Protein AF-A0A2T9Y8T9-F1 (afdb_monomer)

Organism: NCBI:txid133385

Foldseek 3Di:
DDDDDDDDDDDDDDPPPDPPPPPPPPPDDDDDDDDDDPPPDCPDPVVVVVVVVVVVCVVVVVVVVVVVVVVVVVVVVVVVVVVVVVVVVVVVVVVVVVVVVVVVVVVVVVVVVVVVVVVVVVVVVVVVVVVVVVVVVVVVVVVVVVVVVVVVVVVVVVD

Solvent-accessible surface area (backbone atoms only — not comparable to full-atom values): 9766 Å² total; per-residue (Å²): 138,85,89,83,86,81,79,89,81,92,84,84,82,79,82,73,84,76,80,76,77,76,80,73,77,83,82,82,79,83,90,77,94,76,80,89,71,82,78,78,72,83,89,45,64,71,63,50,48,53,55,49,47,54,52,49,51,48,54,50,46,54,52,48,53,60,61,45,53,71,55,50,59,59,52,54,52,51,55,55,51,52,49,58,54,48,50,53,52,49,53,50,53,50,54,51,50,57,51,48,56,53,49,53,55,48,51,55,54,50,51,56,51,52,58,47,55,56,49,52,53,52,51,54,49,52,55,49,54,50,51,54,49,54,52,47,55,53,53,49,53,51,52,52,50,54,52,49,53,53,54,50,54,57,53,63,74,75,108

Secondary structure (DSSP, 8-state):
------------------------------------------TTHHHHHHHHHHHHHHHHHHHHHHHHHHHHHHHHHHHHHHHHHHHHHHHHHHHHHHHHHHHHHHHHHHHHHHHHHHHHHHHHHHHHHHHHHHHHHHHHHHHHHHHHHHHHHHHHT--

pLDDT: mean 73.89, std 17.9, range [41.31, 97.56]

Radius of gyration: 57.77 Å; Cα contacts (8 Å, |Δi|>4): 0; chains: 1; bounding box: 120×43×157 Å

Mean predicted aligned error: 21.96 Å

Structure (mmCIF, N/CA/C/O backbone):
data_AF-A0A2T9Y8T9-F1
#
_entry.id   AF-A0A2T9Y8T9-F1
#
loop_
_atom_site.group_PDB
_atom_site.id
_atom_site.type_symbol
_atom_site.label_atom_id
_atom_site.label_alt_id
_atom_site.label_comp_id
_atom_site.label_asym_id
_atom_site.label_entity_id
_atom_site.label_seq_id
_atom_site.pdbx_PDB_ins_code
_atom_site.Cartn_x
_atom_site.Cartn_y
_atom_site.Cartn_z
_atom_site.occupancy
_atom_site.B_iso_or_equiv
_atom_site.auth_seq_id
_atom_site.auth_comp_id
_atom_site.auth_asym_id
_atom_site.auth_atom_id
_atom_site.pdbx_PDB_model_num
ATOM 1 N N . MET A 1 1 ? 60.335 35.408 -2.976 1.00 42.59 1 MET A N 1
ATOM 2 C CA . MET A 1 1 ? 59.770 34.054 -3.191 1.00 42.59 1 MET A CA 1
ATOM 3 C C . MET A 1 1 ? 58.552 34.254 -4.096 1.00 42.59 1 MET A C 1
ATOM 5 O O . MET A 1 1 ? 57.566 34.774 -3.614 1.00 42.59 1 MET A O 1
ATOM 9 N N . SER A 1 2 ? 58.615 34.256 -5.429 1.00 43.28 2 SER A N 1
ATOM 10 C CA . SER A 1 2 ? 59.141 33.296 -6.411 1.00 43.28 2 SER A CA 1
ATOM 11 C C . SER A 1 2 ? 58.316 31.999 -6.514 1.00 43.28 2 SER A C 1
ATOM 13 O O . SER A 1 2 ? 58.387 31.158 -5.629 1.00 43.28 2 SER A O 1
ATOM 15 N N . PHE A 1 3 ? 57.591 31.923 -7.642 1.00 46.38 3 PHE A N 1
ATOM 16 C CA . PHE A 1 3 ? 56.993 30.799 -8.382 1.00 46.38 3 PHE A CA 1
ATOM 17 C C . PHE A 1 3 ? 55.869 29.933 -7.790 1.00 46.38 3 PHE A C 1
ATOM 19 O O . PHE A 1 3 ? 55.946 29.389 -6.700 1.00 46.38 3 PHE A O 1
ATOM 26 N N . GLY A 1 4 ? 54.864 29.716 -8.645 1.00 41.31 4 GLY A N 1
ATOM 27 C CA . GLY A 1 4 ? 53.826 28.700 -8.507 1.00 41.31 4 GLY A CA 1
ATOM 28 C C . GLY A 1 4 ? 52.894 28.712 -9.719 1.00 41.31 4 GLY A C 1
ATOM 29 O O . GLY A 1 4 ? 51.729 29.067 -9.603 1.00 41.31 4 GLY A O 1
ATOM 30 N N . ALA A 1 5 ? 53.441 28.427 -10.903 1.00 53.28 5 ALA A N 1
ATOM 31 C CA . ALA A 1 5 ? 52.714 28.375 -12.167 1.00 53.28 5 ALA A CA 1
ATOM 32 C C . ALA A 1 5 ? 51.755 27.172 -12.203 1.00 53.28 5 ALA A C 1
ATOM 34 O O . ALA A 1 5 ? 52.198 26.035 -12.046 1.00 53.28 5 ALA A O 1
ATOM 35 N N . ALA A 1 6 ? 50.465 27.408 -12.456 1.00 54.41 6 ALA A N 1
ATOM 36 C CA . ALA A 1 6 ? 49.495 26.344 -12.694 1.00 54.41 6 ALA A CA 1
ATOM 37 C C . ALA A 1 6 ? 49.312 26.088 -14.199 1.00 54.41 6 ALA A C 1
ATOM 39 O O . ALA A 1 6 ? 48.913 26.959 -14.969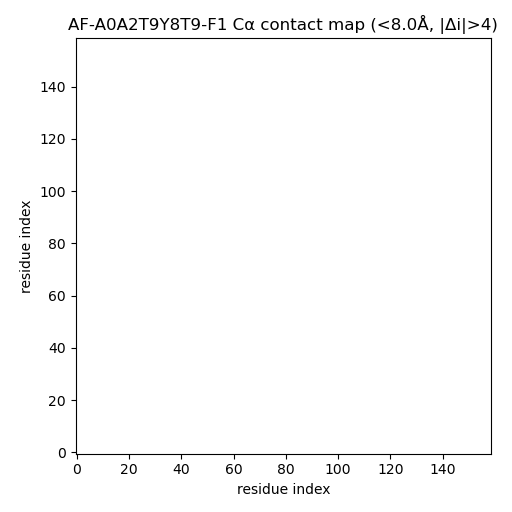 1.00 54.41 6 ALA A O 1
ATOM 40 N N . SER A 1 7 ? 49.677 24.857 -14.550 1.00 53.00 7 SER A N 1
ATOM 41 C CA . SER A 1 7 ? 49.463 24.057 -15.754 1.00 53.00 7 SER A CA 1
ATOM 42 C C . SER A 1 7 ? 48.494 24.531 -16.838 1.00 53.00 7 SER A C 1
ATOM 44 O O . SER A 1 7 ? 47.323 24.825 -16.626 1.00 53.00 7 SER A O 1
ATOM 46 N N . ARG A 1 8 ? 49.025 24.413 -18.056 1.00 59.19 8 ARG A N 1
ATOM 47 C CA . ARG A 1 8 ? 48.360 24.398 -19.360 1.00 59.19 8 ARG A CA 1
ATOM 48 C C . ARG A 1 8 ? 47.410 23.204 -19.509 1.00 59.19 8 ARG A C 1
ATOM 50 O O . ARG A 1 8 ? 47.698 22.154 -18.950 1.00 59.19 8 ARG A O 1
ATOM 57 N N . LEU A 1 9 ? 46.403 23.363 -20.375 1.00 52.91 9 LEU A N 1
ATOM 58 C CA . LEU A 1 9 ? 45.948 22.455 -21.456 1.00 52.91 9 LEU A CA 1
ATOM 59 C C . LEU A 1 9 ? 44.737 23.160 -22.117 1.00 52.91 9 LEU A C 1
ATOM 61 O O . LEU A 1 9 ? 43.705 23.329 -21.488 1.00 52.91 9 LEU A O 1
ATOM 65 N N . ALA A 1 10 ? 44.844 23.853 -23.253 1.00 57.50 10 ALA A N 1
ATOM 66 C CA . ALA A 1 10 ? 45.045 23.362 -24.619 1.00 57.50 10 ALA A CA 1
ATOM 67 C C . ALA A 1 10 ? 44.007 22.318 -25.069 1.00 57.50 10 ALA A C 1
ATOM 69 O O . ALA A 1 10 ? 44.330 21.139 -25.145 1.00 57.50 10 ALA A O 1
ATOM 70 N N . LEU A 1 11 ? 42.805 22.763 -25.463 1.00 54.00 11 LEU A N 1
ATOM 71 C CA . LEU A 1 11 ? 42.084 22.132 -26.574 1.00 54.00 11 LEU A CA 1
ATOM 72 C C . LEU A 1 11 ? 41.014 23.062 -27.168 1.00 54.00 11 LEU A C 1
ATOM 74 O O . LEU A 1 11 ? 39.890 23.147 -26.693 1.00 54.00 11 LEU A O 1
ATOM 78 N N . CYS A 1 12 ? 41.353 23.728 -28.266 1.00 48.84 12 CYS A N 1
ATOM 79 C CA . CYS A 1 12 ? 40.363 24.089 -29.271 1.00 48.84 12 CYS A CA 1
ATOM 80 C C . CYS A 1 12 ? 41.003 23.788 -30.624 1.00 48.84 12 CYS A C 1
ATOM 82 O O . CYS A 1 12 ? 41.805 24.565 -31.137 1.00 48.84 12 CYS A O 1
ATOM 84 N N . ARG A 1 13 ? 40.744 22.587 -31.149 1.00 54.16 13 ARG A N 1
ATOM 85 C CA . ARG A 1 13 ? 41.126 22.217 -32.512 1.00 54.16 13 ARG A CA 1
ATOM 86 C C . ARG A 1 13 ? 39.873 22.292 -33.368 1.00 54.16 13 ARG A C 1
ATOM 88 O O . ARG A 1 13 ? 39.205 21.291 -33.598 1.00 54.16 13 ARG A O 1
ATOM 95 N N . THR A 1 14 ? 39.554 23.498 -33.814 1.00 60.31 14 THR A N 1
ATOM 96 C CA . THR A 1 14 ? 38.591 23.712 -34.888 1.00 60.31 14 THR A CA 1
ATOM 97 C C . THR A 1 14 ? 39.185 23.123 -36.169 1.00 60.31 14 THR A C 1
ATOM 99 O O . THR A 1 14 ? 40.235 23.546 -36.658 1.00 60.31 14 THR A O 1
ATOM 102 N N . SER A 1 15 ? 38.562 22.078 -36.708 1.00 61.00 15 SER A N 1
ATOM 103 C CA . SER A 1 15 ? 38.886 21.554 -38.032 1.00 61.00 15 SER A CA 1
ATOM 104 C C . SER A 1 15 ? 38.348 22.524 -39.082 1.00 61.00 15 SER A C 1
ATOM 106 O O . SER A 1 15 ? 37.234 22.404 -39.583 1.00 61.00 15 SER A O 1
ATOM 108 N N . HIS A 1 16 ? 39.158 23.523 -39.421 1.00 50.38 16 HIS A N 1
ATOM 109 C CA . HIS A 1 16 ? 38.908 24.357 -40.586 1.00 50.38 16 HIS A CA 1
ATOM 110 C C . HIS A 1 16 ? 39.017 23.486 -41.845 1.00 50.38 16 HIS A C 1
ATOM 112 O O . HIS A 1 16 ? 40.102 23.033 -42.216 1.00 50.38 16 HIS A O 1
ATOM 118 N N . PHE A 1 17 ? 37.880 23.257 -42.502 1.00 59.72 17 PHE A N 1
ATOM 119 C CA . PHE A 1 17 ? 37.803 22.773 -43.876 1.00 59.72 17 PHE A CA 1
ATOM 120 C C . PHE A 1 17 ? 38.485 23.809 -44.782 1.00 59.72 17 PHE A C 1
ATOM 122 O O . PHE A 1 17 ? 37.907 24.821 -45.172 1.00 59.72 17 PHE A O 1
ATOM 129 N N . SER A 1 18 ? 39.779 23.602 -45.023 1.00 52.88 18 SER A N 1
ATOM 130 C CA . SER A 1 18 ? 40.609 24.477 -45.841 1.00 52.88 18 SER A CA 1
ATOM 131 C C . SER A 1 18 ? 40.415 24.110 -47.309 1.00 52.88 18 SER A C 1
ATOM 133 O O . SER A 1 18 ? 41.131 23.276 -47.866 1.00 52.88 18 SER A O 1
ATOM 135 N N . THR A 1 19 ? 39.430 24.732 -47.954 1.00 56.06 19 THR A N 1
ATOM 136 C CA . THR A 1 19 ? 39.308 24.715 -49.413 1.00 56.06 19 THR A CA 1
ATOM 137 C C . THR A 1 19 ? 40.446 25.554 -49.989 1.00 56.06 19 THR A C 1
ATOM 139 O O . THR A 1 19 ? 40.307 26.755 -50.214 1.00 56.06 19 THR A O 1
ATOM 142 N N . ARG A 1 20 ? 41.618 24.949 -50.206 1.00 50.88 20 ARG A N 1
ATOM 143 C CA . ARG A 1 20 ? 42.686 25.590 -50.980 1.00 50.88 20 ARG A CA 1
ATOM 144 C C . ARG A 1 20 ? 42.230 25.707 -52.434 1.00 50.88 20 ARG A C 1
ATOM 146 O O . ARG A 1 20 ? 42.414 24.790 -53.230 1.00 50.88 20 ARG A O 1
ATOM 153 N N . ALA A 1 21 ? 41.664 26.859 -52.785 1.00 52.88 21 ALA A N 1
ATOM 154 C CA . ALA A 1 21 ? 41.648 27.336 -54.158 1.00 52.88 21 ALA A CA 1
ATOM 155 C C . ALA A 1 21 ? 43.109 27.566 -54.570 1.00 52.88 21 ALA A C 1
ATOM 157 O O . ALA A 1 21 ? 43.717 28.584 -54.242 1.00 52.88 21 ALA A O 1
ATOM 158 N N . ALA A 1 22 ? 43.710 26.566 -55.215 1.00 58.88 22 ALA A N 1
ATOM 159 C CA . ALA A 1 22 ? 45.018 26.698 -55.833 1.00 58.88 22 ALA A CA 1
ATOM 160 C C . ALA A 1 22 ? 44.889 27.689 -56.995 1.00 58.88 22 ALA A C 1
ATOM 162 O O . ALA A 1 22 ? 44.524 27.324 -58.114 1.00 58.88 22 ALA A O 1
ATOM 163 N N . LEU A 1 23 ? 45.162 28.953 -56.687 1.00 50.09 23 LEU A N 1
ATOM 164 C CA . LEU A 1 23 ? 45.375 30.040 -57.626 1.00 50.09 23 LEU A CA 1
ATOM 165 C C . LEU A 1 23 ? 46.630 29.676 -58.428 1.00 50.09 23 LEU A C 1
ATOM 167 O O . LEU A 1 23 ? 47.754 29.994 -58.055 1.00 50.09 23 LEU A O 1
ATOM 171 N N . ARG A 1 24 ? 46.446 28.871 -59.480 1.00 52.38 24 ARG A N 1
ATOM 172 C CA . ARG A 1 24 ? 47.493 28.586 -60.456 1.00 52.38 24 ARG A CA 1
ATOM 173 C C . ARG A 1 24 ? 47.685 29.854 -61.265 1.00 52.38 24 ARG A C 1
ATOM 175 O O . ARG A 1 24 ? 46.927 30.128 -62.192 1.00 52.38 24 ARG A O 1
ATOM 182 N N . THR A 1 25 ? 48.679 30.625 -60.848 1.00 41.84 25 THR A N 1
ATOM 183 C CA . THR A 1 25 ? 49.296 31.717 -61.586 1.00 41.84 25 THR A CA 1
ATOM 184 C C . THR A 1 25 ? 49.479 31.270 -63.031 1.00 41.84 25 THR A C 1
ATOM 186 O O . THR A 1 25 ? 50.236 30.344 -63.326 1.00 41.84 25 THR A O 1
ATOM 189 N N . ALA A 1 26 ? 48.710 31.876 -63.929 1.00 54.00 26 ALA A N 1
ATOM 190 C CA . ALA A 1 26 ? 48.883 31.720 -65.357 1.00 54.00 26 ALA A CA 1
ATOM 191 C C . ALA A 1 26 ? 50.116 32.531 -65.770 1.00 54.00 26 ALA A C 1
ATOM 193 O O . ALA A 1 26 ? 49.996 33.655 -66.248 1.00 54.00 26 ALA A O 1
ATOM 194 N N . GLU A 1 27 ? 51.308 31.969 -65.574 1.00 45.84 27 GLU A N 1
ATOM 195 C CA . GLU A 1 27 ? 52.499 32.444 -66.274 1.00 45.84 27 GLU A CA 1
ATOM 196 C C . GLU A 1 27 ? 52.466 31.861 -67.689 1.00 45.84 27 GLU A C 1
ATOM 198 O O . GLU A 1 27 ? 52.881 30.736 -67.974 1.00 45.84 27 GLU A O 1
ATOM 203 N N . LYS A 1 28 ? 51.831 32.624 -68.575 1.00 47.28 28 LYS A N 1
ATOM 204 C CA . LYS A 1 28 ? 51.706 32.340 -69.998 1.00 47.28 28 LYS A CA 1
ATOM 205 C C . LYS A 1 28 ? 52.866 33.009 -70.733 1.00 47.28 28 LYS A C 1
ATOM 207 O O . LYS A 1 28 ? 52.695 34.119 -71.216 1.00 47.28 28 LYS A O 1
ATOM 212 N N . THR A 1 29 ? 53.975 32.292 -70.910 1.00 43.66 29 THR A N 1
ATOM 213 C CA . THR A 1 29 ? 54.894 32.545 -72.036 1.00 43.66 29 THR A CA 1
ATOM 214 C C . THR A 1 29 ? 55.429 31.225 -72.585 1.00 43.66 29 THR A C 1
ATOM 216 O O . THR A 1 29 ? 56.573 30.830 -72.397 1.00 43.66 29 THR A O 1
ATOM 219 N N . THR A 1 30 ? 54.550 30.499 -73.269 1.00 45.84 30 THR A N 1
ATOM 220 C CA . THR A 1 30 ? 54.907 29.381 -74.142 1.00 45.84 30 THR A CA 1
ATOM 221 C C . THR A 1 30 ? 55.449 29.905 -75.469 1.00 45.84 30 THR A C 1
ATOM 223 O O . THR A 1 30 ? 54.705 30.541 -76.214 1.00 45.84 30 THR A O 1
ATOM 226 N N . LEU A 1 31 ? 56.670 29.521 -75.836 1.00 54.81 31 LEU A N 1
ATOM 227 C CA . LEU A 1 31 ? 57.036 29.317 -77.239 1.00 54.81 31 LEU A CA 1
ATOM 228 C C . LEU A 1 31 ? 57.458 27.861 -77.433 1.00 54.81 31 LEU A C 1
ATOM 230 O O . LEU A 1 31 ? 58.640 27.536 -77.459 1.00 54.81 31 LEU A O 1
ATOM 234 N N . LYS A 1 32 ? 56.474 26.970 -77.585 1.00 43.19 32 LYS A N 1
ATOM 235 C CA . LYS A 1 32 ? 56.630 25.806 -78.461 1.00 43.19 32 LYS A CA 1
ATOM 236 C C . LYS A 1 32 ? 55.275 25.229 -78.851 1.00 43.19 32 LYS A C 1
ATOM 238 O O . LYS A 1 32 ? 54.542 24.662 -78.050 1.00 43.19 32 LYS A O 1
ATOM 243 N N . LEU A 1 33 ? 54.980 25.438 -80.124 1.00 52.06 33 LEU A N 1
ATOM 244 C CA . LEU A 1 33 ? 53.940 24.827 -80.927 1.00 52.06 33 LEU A CA 1
ATOM 245 C C . LEU A 1 33 ? 54.035 23.295 -80.836 1.00 52.06 33 LEU A C 1
ATOM 247 O O . LEU A 1 33 ? 55.083 22.742 -81.150 1.00 52.06 33 LEU A O 1
ATOM 251 N N . THR A 1 34 ? 52.967 22.622 -80.400 1.00 50.47 34 THR A N 1
ATOM 252 C CA . THR A 1 34 ? 52.576 21.258 -80.819 1.00 50.47 34 THR A CA 1
ATOM 253 C C . THR A 1 34 ? 51.230 20.877 -80.181 1.00 50.47 34 THR A C 1
ATOM 255 O O . THR A 1 34 ? 51.129 20.663 -78.981 1.00 50.47 34 THR A O 1
ATOM 258 N N . THR A 1 35 ? 50.195 20.806 -81.029 1.00 51.09 35 THR A N 1
ATOM 259 C CA . THR A 1 35 ? 48.971 19.974 -80.933 1.00 51.09 35 THR A CA 1
ATOM 260 C C . THR A 1 35 ? 48.149 19.966 -79.622 1.00 51.09 35 THR A C 1
ATOM 262 O O . THR A 1 35 ? 48.598 19.416 -78.615 1.00 51.09 35 THR A O 1
ATOM 265 N N . PRO A 1 36 ? 46.880 20.434 -79.620 1.00 47.28 36 PRO A N 1
ATOM 266 C CA . PRO A 1 36 ? 46.006 20.305 -78.456 1.00 47.28 36 PRO A CA 1
ATOM 267 C C . PRO A 1 36 ? 45.574 18.841 -78.267 1.00 47.28 36 PRO A C 1
ATOM 269 O O . PRO A 1 36 ? 44.712 18.325 -78.975 1.00 47.28 36 PRO A O 1
ATOM 272 N N . LYS A 1 37 ? 46.167 18.154 -77.285 1.00 60.94 37 LYS A N 1
ATOM 273 C CA . LYS A 1 37 ? 45.672 16.864 -76.782 1.00 60.94 37 LYS A CA 1
ATOM 274 C C . LYS A 1 37 ? 44.274 17.085 -76.183 1.00 60.94 37 LYS A C 1
ATOM 276 O O . LYS A 1 37 ? 44.126 18.009 -75.379 1.00 60.94 37 LYS A O 1
ATOM 281 N N . PRO A 1 38 ? 43.249 16.273 -76.514 1.00 58.00 38 PRO A N 1
ATOM 282 C CA . PRO A 1 38 ? 41.919 16.458 -75.950 1.00 58.00 38 PRO A CA 1
ATOM 283 C C . PRO A 1 38 ? 42.005 16.290 -74.433 1.00 58.00 38 PRO A C 1
ATOM 285 O O . PRO A 1 38 ? 42.358 15.221 -73.928 1.00 58.00 38 PRO A O 1
ATOM 288 N N . ALA A 1 39 ? 41.721 17.365 -73.700 1.00 62.19 39 ALA A N 1
ATOM 289 C CA . ALA A 1 39 ? 41.638 17.334 -72.252 1.00 62.19 39 ALA A CA 1
ATOM 290 C C . ALA A 1 39 ? 40.533 16.342 -71.860 1.00 62.19 39 ALA A C 1
ATOM 292 O O . ALA A 1 39 ? 39.343 16.630 -72.007 1.00 62.19 39 ALA A O 1
ATOM 293 N N . LYS A 1 40 ? 40.920 15.143 -71.400 1.00 63.19 40 LYS A N 1
ATOM 294 C CA . LYS A 1 40 ? 39.990 14.173 -70.813 1.00 63.19 40 LYS A CA 1
ATOM 295 C C . LYS A 1 40 ? 39.348 14.846 -69.605 1.00 63.19 40 LYS A C 1
ATOM 297 O O . LYS A 1 40 ? 39.983 15.016 -68.567 1.00 63.19 40 LYS A O 1
ATOM 302 N N . ARG A 1 41 ? 38.094 15.267 -69.769 1.00 62.53 41 ARG A N 1
ATOM 303 C CA . ARG A 1 41 ? 37.273 15.810 -68.687 1.00 62.53 41 ARG A CA 1
ATOM 304 C C . ARG A 1 41 ? 37.213 14.747 -67.584 1.00 62.53 41 ARG A C 1
ATOM 306 O O . ARG A 1 41 ? 36.924 13.595 -67.915 1.00 62.53 41 ARG A O 1
ATOM 313 N N . PRO A 1 42 ? 37.485 15.076 -66.310 1.00 65.06 42 PRO A N 1
ATOM 314 C CA . PRO A 1 42 ? 37.415 14.114 -65.215 1.00 65.06 42 PRO A CA 1
ATOM 315 C C . PRO A 1 42 ? 35.947 13.788 -64.894 1.00 65.06 42 PRO A C 1
ATOM 317 O O . PRO A 1 42 ? 35.400 14.190 -63.872 1.00 65.06 42 PRO A O 1
ATOM 320 N N . VAL A 1 43 ? 35.287 13.042 -65.780 1.00 58.44 43 VAL A N 1
ATOM 321 C CA . VAL A 1 43 ? 33.964 12.442 -65.561 1.00 58.44 43 VAL A CA 1
ATOM 322 C C . VAL A 1 43 ? 34.114 11.221 -64.650 1.00 58.44 43 VAL A C 1
ATOM 324 O O . VAL A 1 43 ? 33.933 10.085 -65.069 1.00 58.44 43 VAL A O 1
ATOM 327 N N . GLY A 1 44 ? 34.528 11.439 -63.402 1.00 62.84 44 GLY A N 1
ATOM 328 C CA . GLY A 1 44 ? 34.826 10.336 -62.480 1.00 62.84 44 GLY A CA 1
ATOM 329 C C . GLY A 1 44 ? 34.664 10.668 -61.003 1.00 62.84 44 GLY A C 1
ATOM 330 O O . GLY A 1 44 ? 34.169 9.829 -60.259 1.00 62.84 44 GLY A O 1
ATOM 331 N N . GLY A 1 45 ? 34.985 11.895 -60.578 1.00 68.38 45 GLY A N 1
ATOM 332 C CA . GLY A 1 45 ? 34.924 12.265 -59.157 1.00 68.38 45 GLY A CA 1
ATOM 333 C C . GLY A 1 45 ? 33.511 12.198 -58.570 1.00 68.38 45 GLY A C 1
ATOM 334 O O . GLY A 1 45 ? 33.316 11.656 -57.490 1.00 68.38 45 GLY A O 1
ATOM 335 N N . PHE A 1 46 ? 32.507 12.670 -59.316 1.00 69.94 46 PHE A N 1
ATOM 336 C CA . PHE A 1 46 ? 31.123 12.705 -58.831 1.00 69.94 46 PHE A CA 1
ATOM 337 C C . PHE A 1 46 ? 30.448 11.321 -58.843 1.00 69.94 46 PHE A C 1
ATOM 339 O O . PHE A 1 46 ? 29.696 10.992 -57.934 1.00 69.94 46 PHE A O 1
ATOM 346 N N . ARG A 1 47 ? 30.762 10.465 -59.829 1.00 74.62 47 ARG A N 1
ATOM 347 C CA . ARG A 1 47 ? 30.237 9.086 -59.882 1.00 74.62 47 ARG A CA 1
ATOM 348 C C . ARG A 1 47 ? 30.925 8.194 -58.844 1.00 74.62 47 ARG A C 1
ATOM 350 O O . ARG A 1 47 ? 30.246 7.436 -58.167 1.00 74.62 47 ARG A O 1
ATOM 357 N N . GLY A 1 48 ? 32.237 8.338 -58.649 1.00 81.44 48 GLY A N 1
ATOM 358 C CA . GLY A 1 48 ? 32.970 7.632 -57.593 1.00 81.44 48 GLY A CA 1
ATOM 359 C C . GLY A 1 48 ? 32.577 8.076 -56.183 1.00 81.44 48 GLY A C 1
ATOM 360 O O . GLY A 1 48 ? 32.498 7.241 -55.290 1.00 81.44 48 GLY A O 1
ATOM 361 N N . GLY A 1 49 ? 32.259 9.361 -55.993 1.00 85.88 49 GLY A N 1
ATOM 362 C CA . GLY A 1 49 ? 31.783 9.893 -54.716 1.00 85.88 49 GLY A CA 1
ATOM 363 C C . GLY A 1 49 ? 30.446 9.296 -54.280 1.00 85.88 49 GLY A C 1
ATOM 364 O O . GLY A 1 49 ? 30.323 8.891 -53.133 1.00 85.88 49 GLY A O 1
ATOM 365 N N . VAL A 1 50 ? 29.472 9.164 -55.190 1.00 88.88 50 VAL A N 1
ATOM 366 C CA . VAL A 1 50 ? 28.167 8.557 -54.862 1.00 88.88 50 VAL A CA 1
ATOM 367 C C . VAL A 1 50 ? 28.306 7.060 -54.585 1.00 88.88 50 VAL A C 1
ATOM 369 O O . VAL A 1 50 ? 27.806 6.586 -53.570 1.00 88.88 50 VAL A O 1
ATOM 372 N N . PHE A 1 51 ? 29.030 6.313 -55.427 1.00 89.25 51 PHE A N 1
ATOM 373 C CA . PHE A 1 51 ? 29.251 4.881 -55.181 1.00 89.25 51 PHE A CA 1
ATOM 374 C C . PHE A 1 51 ? 30.058 4.630 -53.901 1.00 89.25 51 PHE A C 1
ATOM 376 O O . PHE A 1 51 ? 29.706 3.748 -53.123 1.00 89.25 51 PHE A O 1
ATOM 383 N N . GLY A 1 52 ? 31.093 5.430 -53.640 1.00 89.94 52 GLY A N 1
ATOM 384 C CA . GLY A 1 52 ? 31.877 5.361 -52.408 1.00 89.94 52 GLY A CA 1
ATOM 385 C C . GLY A 1 52 ? 31.086 5.785 -51.170 1.00 89.94 52 GLY A C 1
ATOM 386 O O . GLY A 1 52 ? 31.257 5.187 -50.114 1.00 89.94 52 GLY A O 1
ATOM 387 N N . PHE A 1 53 ? 30.180 6.757 -51.295 1.00 89.94 53 PHE A N 1
ATOM 388 C CA . PHE A 1 53 ? 29.294 7.175 -50.210 1.00 89.94 53 PHE A CA 1
ATOM 389 C C . PHE A 1 53 ? 28.282 6.086 -49.857 1.00 89.94 53 PHE A C 1
ATOM 391 O O . PHE A 1 53 ? 28.135 5.775 -48.682 1.00 89.94 53 PHE A O 1
ATOM 398 N N . ILE A 1 54 ? 27.637 5.458 -50.848 1.00 93.88 54 ILE A N 1
ATOM 399 C CA . ILE A 1 54 ? 26.709 4.342 -50.603 1.00 93.88 54 ILE A CA 1
ATOM 400 C C . ILE A 1 54 ? 27.459 3.154 -49.991 1.00 93.88 54 ILE A C 1
ATOM 402 O O . ILE A 1 54 ? 26.985 2.571 -49.022 1.00 93.88 54 ILE A O 1
ATOM 406 N N . LEU A 1 55 ? 28.650 2.824 -50.503 1.00 93.88 55 LEU A N 1
ATOM 407 C CA . LEU A 1 55 ? 29.475 1.743 -49.959 1.00 93.88 55 LEU A CA 1
ATOM 408 C C . LEU A 1 55 ? 29.921 2.041 -48.518 1.00 93.88 55 LEU A C 1
ATOM 410 O O . LEU A 1 55 ? 29.834 1.174 -47.653 1.00 93.88 55 LEU A O 1
ATOM 414 N N . GLY A 1 56 ? 30.356 3.270 -48.238 1.00 93.06 56 GLY A N 1
ATOM 415 C CA . GLY A 1 56 ? 30.750 3.702 -46.898 1.00 93.06 56 GLY A CA 1
ATOM 416 C C . GLY A 1 56 ? 29.574 3.751 -45.924 1.00 93.06 56 GLY A C 1
ATOM 417 O O . GLY A 1 56 ? 29.715 3.315 -44.783 1.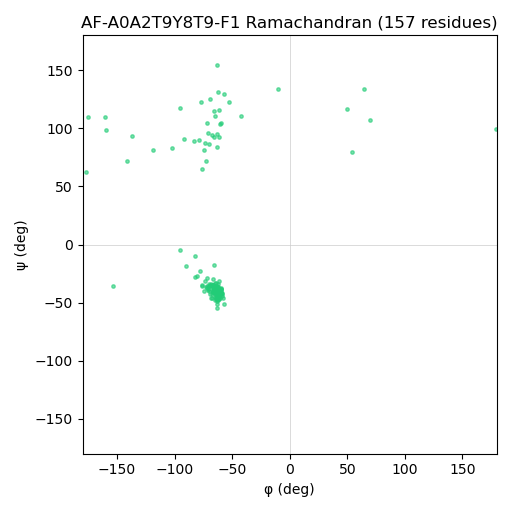00 93.06 56 GLY A O 1
ATOM 418 N N . ALA A 1 57 ? 28.408 4.221 -46.377 1.00 92.56 57 ALA A N 1
ATOM 419 C CA . ALA A 1 57 ? 27.171 4.237 -45.601 1.00 92.56 57 ALA A CA 1
ATOM 420 C C . ALA A 1 57 ? 26.666 2.818 -45.319 1.00 92.56 57 ALA A C 1
ATOM 422 O O . ALA A 1 57 ? 26.224 2.554 -44.207 1.00 92.56 57 ALA A O 1
ATOM 423 N N . ALA A 1 58 ? 26.795 1.894 -46.277 1.00 94.44 58 ALA A N 1
ATOM 424 C CA . ALA A 1 58 ? 26.486 0.486 -46.071 1.00 94.44 58 ALA A CA 1
ATOM 425 C C . ALA A 1 58 ? 27.418 -0.125 -45.019 1.00 94.44 58 ALA A C 1
ATOM 427 O O . ALA A 1 58 ? 26.922 -0.607 -44.015 1.00 94.44 58 ALA A O 1
ATOM 428 N N . VAL A 1 59 ? 28.745 -0.022 -45.179 1.00 94.75 59 VAL A N 1
ATOM 429 C CA . VAL A 1 59 ? 29.724 -0.587 -44.225 1.00 94.75 59 VAL A CA 1
ATOM 430 C C . VAL A 1 59 ? 29.573 0.016 -42.829 1.00 94.75 59 VAL A C 1
ATOM 432 O O . VAL A 1 59 ? 29.541 -0.718 -41.846 1.00 94.75 59 VAL A O 1
ATOM 435 N N . THR A 1 60 ? 29.443 1.340 -42.730 1.00 93.06 60 THR A N 1
ATOM 436 C CA . THR A 1 60 ? 29.227 2.027 -41.447 1.00 93.06 60 THR A CA 1
ATOM 437 C C . THR A 1 60 ? 27.871 1.664 -40.852 1.00 93.06 60 THR A C 1
ATOM 439 O O . THR A 1 60 ? 27.763 1.512 -39.642 1.00 93.06 60 THR A O 1
ATOM 442 N N . GLY A 1 61 ? 26.848 1.477 -41.687 1.00 90.06 61 GLY A N 1
ATOM 443 C CA . GLY A 1 61 ? 25.530 1.003 -41.280 1.00 90.06 61 GLY A CA 1
ATOM 444 C C . GLY A 1 61 ? 25.584 -0.408 -40.702 1.00 90.06 61 GLY A C 1
ATOM 445 O O . GLY A 1 61 ? 25.091 -0.621 -39.600 1.00 90.06 61 GLY A O 1
ATOM 446 N N . THR A 1 62 ? 26.244 -1.359 -41.374 1.00 90.25 62 THR A N 1
ATOM 447 C CA . THR A 1 62 ? 26.417 -2.726 -40.855 1.00 90.25 62 THR A CA 1
ATOM 448 C C . THR A 1 62 ? 27.285 -2.748 -39.602 1.00 90.25 62 THR A C 1
ATOM 450 O O . THR A 1 62 ? 26.986 -3.492 -38.677 1.00 90.25 62 THR A O 1
ATOM 453 N N . TYR A 1 63 ? 28.327 -1.915 -39.537 1.00 90.38 63 TYR A N 1
ATOM 454 C CA . TYR A 1 63 ? 29.187 -1.773 -38.358 1.00 90.38 63 TYR A CA 1
ATOM 455 C C . TYR A 1 63 ? 28.437 -1.157 -37.168 1.00 90.38 63 TYR A C 1
ATOM 457 O O . TYR A 1 63 ? 28.569 -1.614 -36.037 1.00 90.38 63 TYR A O 1
ATOM 465 N N . GLY A 1 64 ? 27.600 -0.152 -37.426 1.00 86.00 64 GLY A N 1
ATOM 466 C CA . GLY A 1 64 ? 26.708 0.439 -36.435 1.00 86.00 64 GLY A CA 1
ATOM 467 C C . GLY A 1 64 ? 25.682 -0.573 -35.936 1.00 86.00 64 GLY A C 1
ATOM 468 O O . GLY A 1 64 ? 25.546 -0.741 -34.731 1.00 86.00 64 GLY A O 1
ATOM 469 N N . LEU A 1 65 ? 25.026 -1.314 -36.837 1.00 80.62 65 LEU A N 1
ATOM 470 C CA . LEU A 1 65 ? 24.119 -2.400 -36.453 1.00 80.62 65 LEU A CA 1
ATOM 471 C C . LEU A 1 65 ? 24.839 -3.479 -35.640 1.00 80.62 65 LEU A C 1
ATOM 473 O O . LEU A 1 65 ? 24.287 -3.943 -34.650 1.00 80.62 65 LEU A O 1
ATOM 477 N N . TYR A 1 66 ? 26.082 -3.815 -35.989 1.00 82.00 66 TYR A N 1
ATOM 478 C CA . TYR A 1 66 ? 26.901 -4.740 -35.208 1.00 82.00 66 TYR A CA 1
ATOM 479 C C . TYR A 1 66 ? 27.123 -4.234 -33.771 1.00 82.00 66 TYR A C 1
ATOM 481 O O . TYR A 1 66 ? 26.980 -4.998 -32.823 1.00 82.00 66 TYR A O 1
ATOM 489 N N . HIS A 1 67 ? 27.383 -2.934 -33.594 1.00 72.94 67 HIS A N 1
ATOM 490 C CA . HIS A 1 67 ? 27.604 -2.317 -32.279 1.00 72.94 67 HIS A CA 1
ATOM 491 C C . HIS A 1 67 ? 26.303 -2.058 -31.486 1.00 72.94 67 HIS A C 1
ATOM 493 O O . HIS A 1 67 ? 26.327 -1.936 -30.260 1.00 72.94 67 HIS A O 1
ATOM 499 N N . LEU A 1 68 ? 25.154 -1.955 -32.158 1.00 66.06 68 LEU A N 1
ATOM 500 C CA . LEU A 1 68 ? 23.855 -1.749 -31.508 1.00 66.06 68 LEU A CA 1
ATOM 501 C C . LEU A 1 68 ? 23.268 -3.051 -30.946 1.00 66.06 68 LEU A C 1
ATOM 503 O O . LEU A 1 68 ? 22.526 -2.992 -29.967 1.00 66.06 68 LEU A O 1
ATOM 507 N N . VAL A 1 69 ? 23.607 -4.214 -31.514 1.00 61.97 69 VAL A N 1
ATOM 508 C CA . VAL A 1 69 ? 23.112 -5.518 -31.030 1.00 61.97 69 VAL A CA 1
ATOM 509 C C . VAL A 1 69 ? 23.586 -5.804 -29.600 1.00 61.97 69 VAL A C 1
ATOM 511 O O . VAL A 1 69 ? 22.780 -6.242 -28.784 1.00 61.97 69 VAL A O 1
ATOM 514 N N . GLU A 1 70 ? 24.825 -5.441 -29.246 1.00 61.12 70 GLU A N 1
ATOM 515 C CA . GLU A 1 70 ? 25.344 -5.575 -27.870 1.00 61.12 70 GLU A CA 1
ATOM 516 C C . GLU A 1 70 ? 24.557 -4.741 -26.842 1.00 61.12 70 GLU A C 1
ATOM 518 O O . GLU A 1 70 ? 24.414 -5.136 -25.687 1.00 61.12 70 GLU A O 1
ATOM 523 N N . GLN A 1 71 ? 24.004 -3.593 -27.248 1.00 57.69 71 GLN A N 1
ATOM 524 C CA . GLN A 1 71 ? 23.232 -2.713 -26.359 1.00 57.69 71 GLN A CA 1
ATOM 525 C C . GLN A 1 71 ? 21.732 -3.050 -26.340 1.00 57.69 71 GLN A C 1
ATOM 527 O O . GLN A 1 71 ? 21.023 -2.676 -25.400 1.00 57.69 71 GLN A O 1
ATOM 532 N N . TYR A 1 72 ? 21.245 -3.781 -27.346 1.00 56.31 72 TYR A N 1
ATOM 533 C CA . TYR A 1 72 ? 19.848 -4.207 -27.440 1.00 56.31 72 TYR A CA 1
ATOM 534 C C . TYR A 1 72 ? 19.516 -5.305 -26.418 1.00 56.31 72 TYR A C 1
ATOM 536 O O . TYR A 1 72 ? 18.438 -5.292 -25.820 1.00 56.31 72 TYR A O 1
ATOM 544 N N . GLU A 1 73 ? 20.462 -6.207 -26.137 1.00 55.62 73 GLU A N 1
ATOM 545 C CA . GLU A 1 73 ? 20.302 -7.228 -25.090 1.00 55.62 73 GLU A CA 1
ATOM 546 C C . GLU A 1 73 ? 20.226 -6.609 -23.682 1.00 55.62 73 GLU A C 1
ATOM 548 O O . GLU A 1 73 ? 19.403 -7.024 -22.863 1.00 55.62 73 GLU A O 1
ATOM 553 N N . ALA A 1 74 ? 20.994 -5.544 -23.423 1.00 54.97 74 ALA A N 1
ATOM 554 C CA . ALA A 1 74 ? 21.002 -4.847 -22.135 1.00 54.97 74 ALA A CA 1
ATOM 555 C C . ALA A 1 74 ? 19.689 -4.091 -21.837 1.00 54.97 74 ALA A C 1
ATOM 557 O O . ALA A 1 74 ? 19.260 -4.034 -20.683 1.00 54.97 74 ALA A O 1
ATOM 558 N N . SER A 1 75 ? 19.014 -3.545 -22.858 1.00 49.38 75 SER A N 1
ATOM 559 C CA . SER A 1 75 ? 17.709 -2.878 -22.678 1.00 49.38 75 SER A CA 1
ATOM 560 C C . SER A 1 75 ? 16.553 -3.861 -22.494 1.00 49.38 75 SER A C 1
ATOM 562 O O . SER A 1 75 ? 15.656 -3.603 -21.691 1.00 49.38 75 SER A O 1
ATOM 564 N N . ASN A 1 76 ? 16.580 -5.013 -23.168 1.00 54.66 76 ASN A N 1
ATOM 565 C CA . ASN A 1 76 ? 15.558 -6.046 -22.973 1.00 54.66 76 ASN A CA 1
ATOM 566 C C . ASN A 1 76 ? 15.629 -6.656 -21.562 1.00 54.66 76 ASN A C 1
ATOM 568 O O . ASN A 1 76 ? 14.591 -6.921 -20.957 1.00 54.66 76 ASN A O 1
ATOM 572 N N . ALA A 1 77 ? 16.832 -6.792 -20.993 1.00 56.41 77 ALA A N 1
ATOM 573 C CA . ALA A 1 77 ? 17.012 -7.183 -19.593 1.00 56.41 77 ALA A CA 1
ATOM 574 C C . ALA A 1 77 ? 16.414 -6.157 -18.606 1.00 56.41 77 ALA A C 1
ATOM 576 O O . ALA A 1 77 ? 15.834 -6.534 -17.588 1.00 56.41 77 ALA A O 1
ATOM 577 N N . LEU A 1 78 ? 16.491 -4.864 -18.929 1.00 55.09 78 LEU A N 1
ATOM 578 C CA . LEU A 1 78 ? 15.929 -3.771 -18.126 1.00 55.09 78 LEU A CA 1
ATOM 579 C C . LEU A 1 78 ? 14.390 -3.747 -18.138 1.00 55.09 78 LEU A C 1
ATOM 581 O O . LEU A 1 78 ? 13.778 -3.475 -17.106 1.00 55.09 78 LEU A O 1
ATOM 585 N N . VAL A 1 79 ? 13.758 -4.089 -19.266 1.00 58.09 79 VAL A N 1
ATOM 586 C CA . VAL A 1 79 ? 12.290 -4.219 -19.365 1.00 58.09 79 VAL A CA 1
ATOM 587 C C . VAL A 1 79 ? 11.784 -5.478 -18.650 1.00 58.09 79 VAL A C 1
ATOM 589 O O . VAL A 1 79 ? 10.742 -5.443 -18.003 1.00 58.09 79 VAL A O 1
ATOM 592 N N . LEU A 1 80 ? 12.527 -6.588 -18.694 1.00 57.56 80 LEU A N 1
ATOM 593 C CA . LEU A 1 80 ? 12.174 -7.793 -17.930 1.00 57.56 80 LEU A CA 1
ATOM 594 C C . LEU A 1 80 ? 12.341 -7.588 -16.413 1.00 57.56 80 LEU A C 1
ATOM 596 O O . LEU A 1 80 ? 11.535 -8.087 -15.629 1.00 57.56 80 LEU A O 1
ATOM 600 N N . SER A 1 81 ? 13.338 -6.801 -15.996 1.00 55.59 81 SER A N 1
ATOM 601 C CA . SER A 1 81 ? 13.529 -6.421 -14.591 1.00 55.59 81 SER A CA 1
ATOM 602 C C . SER A 1 81 ? 12.383 -5.558 -14.056 1.00 55.59 81 SER A C 1
ATOM 604 O O . SER A 1 81 ? 11.956 -5.761 -12.919 1.00 55.59 81 SER A O 1
ATOM 606 N N . SER A 1 82 ? 11.861 -4.620 -14.855 1.00 59.25 82 SER A N 1
ATOM 607 C CA . SER A 1 82 ? 10.766 -3.745 -14.416 1.00 59.25 82 SER A CA 1
ATOM 608 C C . SER A 1 82 ? 9.426 -4.477 -14.301 1.00 59.25 82 SER A C 1
ATOM 610 O O . SER A 1 82 ? 8.629 -4.135 -13.433 1.00 59.25 82 SER A O 1
ATOM 612 N N . VAL A 1 83 ? 9.190 -5.533 -15.088 1.00 60.78 83 VAL A N 1
ATOM 613 C CA . VAL A 1 83 ? 7.995 -6.385 -14.943 1.00 60.78 83 VAL A CA 1
ATOM 614 C C . VAL A 1 83 ? 8.051 -7.225 -13.665 1.00 60.78 83 VAL A C 1
ATOM 616 O O . VAL A 1 83 ? 7.048 -7.312 -12.967 1.00 60.78 83 VAL A O 1
ATOM 619 N N . ASN A 1 84 ? 9.214 -7.775 -13.305 1.00 58.06 84 ASN A N 1
ATOM 620 C CA . ASN A 1 84 ? 9.369 -8.574 -12.081 1.00 58.06 84 ASN A CA 1
ATOM 621 C C . ASN A 1 84 ? 9.192 -7.729 -10.799 1.00 58.06 84 ASN A C 1
ATOM 623 O O . ASN A 1 84 ? 8.610 -8.167 -9.807 1.00 58.06 84 ASN A O 1
ATOM 627 N N . GLU A 1 85 ? 9.654 -6.476 -10.819 1.00 59.91 85 GLU A N 1
ATOM 628 C CA . GLU A 1 85 ? 9.433 -5.531 -9.719 1.00 59.91 85 GLU A CA 1
ATOM 629 C C . GLU A 1 85 ? 7.972 -5.052 -9.650 1.00 59.91 85 GLU A C 1
ATOM 631 O O . GLU A 1 85 ? 7.396 -4.938 -8.563 1.00 59.91 85 GLU A O 1
ATOM 636 N N . LEU A 1 86 ? 7.332 -4.844 -10.804 1.00 64.50 86 LEU A N 1
ATOM 637 C CA . LEU A 1 86 ? 5.933 -4.425 -10.880 1.00 64.50 86 LEU A CA 1
ATOM 638 C C . LEU A 1 86 ? 4.955 -5.558 -10.528 1.00 64.50 86 LEU A C 1
ATOM 640 O O . LEU A 1 86 ? 3.909 -5.303 -9.928 1.00 64.50 86 LEU A O 1
ATOM 644 N N . GLU A 1 87 ? 5.305 -6.812 -10.817 1.00 64.44 87 GLU A N 1
ATOM 645 C CA . GLU A 1 87 ? 4.581 -8.001 -10.356 1.00 64.44 87 GLU A CA 1
ATOM 646 C C . GLU A 1 87 ? 4.598 -8.072 -8.827 1.00 64.44 87 GLU A C 1
ATOM 648 O O . GLU A 1 87 ? 3.545 -8.191 -8.199 1.00 64.44 87 GLU A O 1
ATOM 653 N N . LYS A 1 88 ? 5.767 -7.865 -8.209 1.00 62.09 88 LYS A N 1
ATOM 654 C CA . LYS A 1 88 ? 5.897 -7.798 -6.748 1.00 62.09 88 LYS A CA 1
ATOM 655 C C . LYS A 1 88 ? 5.066 -6.660 -6.144 1.00 62.09 88 LYS A C 1
ATOM 657 O O . LYS A 1 88 ? 4.420 -6.861 -5.117 1.00 62.09 88 LYS A O 1
ATOM 662 N N . SER A 1 89 ? 5.037 -5.489 -6.784 1.00 68.81 89 SER A N 1
ATOM 663 C CA . SER A 1 89 ? 4.191 -4.363 -6.358 1.00 68.81 89 SER A CA 1
ATOM 664 C C . SER A 1 89 ? 2.694 -4.669 -6.513 1.00 68.81 89 SER A C 1
ATOM 666 O O . SER A 1 89 ? 1.897 -4.323 -5.643 1.00 68.81 89 SER A O 1
ATOM 668 N N . THR A 1 90 ? 2.303 -5.403 -7.556 1.00 75.31 90 THR A N 1
ATOM 669 C CA . THR A 1 90 ? 0.907 -5.808 -7.789 1.00 75.31 90 THR A CA 1
ATOM 670 C C . THR A 1 90 ? 0.442 -6.867 -6.790 1.00 75.31 90 THR A C 1
ATOM 672 O O . THR A 1 90 ? -0.688 -6.794 -6.311 1.00 75.31 90 THR A O 1
ATOM 675 N N . VAL A 1 91 ? 1.302 -7.825 -6.433 1.00 72.75 91 VAL A N 1
ATOM 676 C CA . VAL A 1 91 ? 1.021 -8.807 -5.372 1.00 72.75 91 VAL A CA 1
ATOM 677 C C . VAL A 1 91 ? 0.830 -8.101 -4.029 1.00 72.75 91 VAL A C 1
ATOM 679 O O . VAL A 1 91 ? -0.129 -8.390 -3.325 1.00 72.7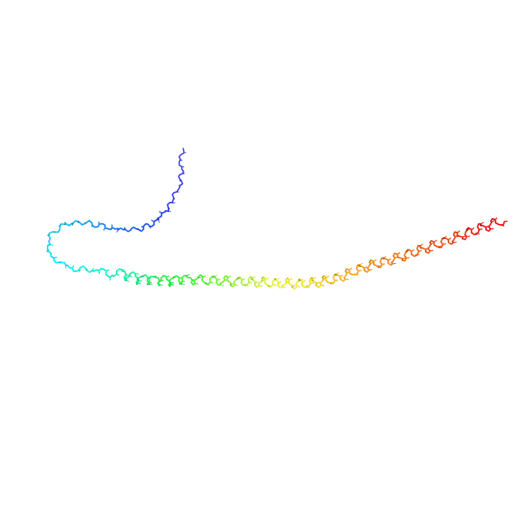5 91 VAL A O 1
ATOM 682 N N . GLN A 1 92 ? 1.653 -7.098 -3.714 1.00 74.81 92 GLN A N 1
ATOM 683 C CA . GLN A 1 92 ? 1.465 -6.295 -2.500 1.00 74.81 92 GLN A CA 1
ATOM 684 C C . GLN A 1 92 ? 0.147 -5.511 -2.514 1.00 74.81 92 GLN A C 1
ATOM 686 O O . GLN A 1 92 ? -0.543 -5.465 -1.502 1.00 74.81 92 GLN A O 1
ATOM 691 N N . ILE A 1 93 ? -0.234 -4.916 -3.649 1.00 78.81 93 ILE A N 1
ATOM 692 C CA . ILE A 1 93 ? -1.532 -4.235 -3.789 1.00 78.81 93 ILE A CA 1
ATOM 693 C C . ILE A 1 93 ? -2.693 -5.218 -3.583 1.00 78.81 93 ILE A C 1
ATOM 695 O O . ILE A 1 93 ? -3.674 -4.855 -2.938 1.00 78.81 93 ILE A O 1
ATOM 699 N N . ARG A 1 94 ? -2.578 -6.463 -4.064 1.00 78.88 94 ARG A N 1
ATOM 700 C CA . ARG A 1 94 ? -3.575 -7.517 -3.806 1.00 78.88 94 ARG A CA 1
ATOM 701 C C . ARG A 1 94 ? -3.687 -7.847 -2.314 1.00 78.88 94 ARG A C 1
ATOM 703 O O . ARG A 1 94 ? -4.800 -7.822 -1.801 1.00 78.88 94 ARG A O 1
ATOM 710 N N . ASP A 1 95 ? -2.568 -8.026 -1.612 1.00 87.06 95 ASP A N 1
ATOM 711 C CA . ASP A 1 95 ? -2.561 -8.239 -0.153 1.00 87.06 95 ASP A CA 1
ATOM 712 C C . ASP A 1 95 ? -3.193 -7.059 0.610 1.00 87.06 95 ASP A C 1
ATOM 714 O O . ASP A 1 95 ? -3.907 -7.251 1.598 1.00 87.06 95 ASP A O 1
ATOM 718 N N . TYR A 1 96 ? -2.958 -5.818 0.161 1.00 85.12 96 TYR A N 1
ATOM 719 C CA . TYR A 1 96 ? -3.594 -4.642 0.760 1.00 85.12 96 TYR A CA 1
ATOM 720 C C . TYR A 1 96 ? -5.114 -4.643 0.562 1.00 85.12 96 TYR A C 1
ATOM 722 O O . TYR A 1 96 ? -5.822 -4.285 1.500 1.00 85.12 96 TYR A O 1
ATOM 730 N N . ILE A 1 97 ? -5.621 -5.064 -0.601 1.00 90.06 97 ILE A N 1
ATOM 731 C CA . ILE A 1 97 ? -7.067 -5.168 -0.866 1.00 90.06 97 ILE A CA 1
ATOM 732 C C . ILE A 1 97 ? -7.703 -6.225 0.042 1.00 90.06 97 ILE A C 1
ATOM 734 O O . ILE A 1 97 ? -8.678 -5.922 0.723 1.00 90.06 97 ILE A O 1
ATOM 738 N N . GLU A 1 98 ? -7.107 -7.416 0.154 1.00 90.06 98 GLU A N 1
ATOM 739 C CA . GLU A 1 98 ? -7.622 -8.465 1.051 1.00 90.06 98 GLU A CA 1
ATOM 740 C C . GLU A 1 98 ? -7.651 -8.005 2.516 1.00 90.06 98 GLU A C 1
ATOM 742 O O . GLU A 1 98 ? -8.588 -8.291 3.268 1.00 90.06 98 GLU A O 1
ATOM 747 N N . ARG A 1 99 ? -6.635 -7.242 2.937 1.00 88.31 99 ARG A N 1
ATOM 748 C CA . ARG A 1 99 ? -6.597 -6.669 4.283 1.00 88.31 99 ARG A CA 1
ATOM 749 C C . ARG A 1 99 ? -7.654 -5.584 4.484 1.00 88.31 99 ARG A C 1
ATOM 751 O O . ARG A 1 99 ? -8.185 -5.489 5.587 1.00 88.31 99 ARG A O 1
ATOM 758 N N . ILE A 1 100 ? -7.951 -4.778 3.465 1.00 92.12 100 ILE A N 1
ATOM 759 C CA . ILE A 1 100 ? -9.025 -3.777 3.513 1.00 92.12 100 ILE A CA 1
ATOM 760 C C . ILE A 1 100 ? -10.380 -4.474 3.664 1.00 92.12 100 ILE A C 1
ATOM 762 O O . ILE A 1 100 ? -11.107 -4.134 4.594 1.00 92.12 100 ILE A O 1
ATOM 766 N N . ASP A 1 101 ? -10.663 -5.513 2.877 1.00 90.25 101 ASP A N 1
ATOM 767 C CA . ASP A 1 101 ? -11.913 -6.282 2.978 1.00 90.25 101 ASP A CA 1
ATOM 768 C C . ASP A 1 101 ? -12.094 -6.894 4.381 1.00 90.25 101 ASP A C 1
ATOM 770 O O . ASP A 1 101 ? -13.170 -6.834 4.986 1.00 90.25 101 ASP A O 1
ATOM 774 N N . ALA A 1 102 ? -11.015 -7.436 4.957 1.00 89.06 102 ALA A N 1
ATOM 775 C CA . ALA A 1 102 ? -11.033 -7.964 6.321 1.00 89.06 102 ALA A CA 1
ATOM 776 C C . ALA A 1 102 ? -11.270 -6.873 7.383 1.00 89.06 102 ALA A C 1
ATOM 778 O O . ALA A 1 102 ? -11.939 -7.126 8.390 1.00 89.06 102 ALA A O 1
ATOM 779 N N . LEU A 1 103 ? -10.726 -5.668 7.184 1.00 92.81 103 LEU A N 1
ATOM 780 C CA . LEU A 1 103 ? -10.951 -4.526 8.073 1.00 92.81 103 LEU A CA 1
ATOM 781 C C . LEU A 1 103 ? -12.384 -3.993 7.959 1.00 92.81 103 LEU A C 1
ATOM 783 O O . LEU A 1 103 ? -12.976 -3.656 8.984 1.00 92.81 103 LEU A O 1
ATOM 787 N N . GLU A 1 104 ? -12.964 -3.966 6.760 1.00 87.56 104 GLU A N 1
ATOM 788 C CA . GLU A 1 104 ? -14.368 -3.597 6.547 1.00 87.56 104 GLU A CA 1
ATOM 789 C C . GLU A 1 104 ? -15.313 -4.573 7.259 1.00 87.56 104 GLU A C 1
ATOM 791 O O . GLU A 1 104 ? -16.199 -4.144 8.002 1.00 87.56 104 GLU A O 1
ATOM 796 N N . ALA A 1 105 ? -15.068 -5.883 7.144 1.00 89.50 105 ALA A N 1
ATOM 797 C CA . ALA A 1 105 ? -15.835 -6.894 7.874 1.00 89.50 105 ALA A CA 1
ATOM 798 C C . ALA A 1 105 ? -15.731 -6.712 9.401 1.00 89.50 105 ALA A C 1
ATOM 800 O O . ALA A 1 105 ? -16.732 -6.810 10.115 1.00 89.50 105 ALA A O 1
ATOM 801 N N . GLN A 1 106 ? -14.537 -6.399 9.916 1.00 83.25 106 GLN A N 1
ATOM 802 C CA . GLN A 1 106 ? -14.337 -6.123 11.343 1.00 83.25 106 GLN A CA 1
ATOM 803 C C . GLN A 1 106 ? -15.035 -4.836 11.795 1.00 83.25 106 GLN A C 1
ATOM 805 O O . GLN A 1 106 ? -15.627 -4.827 12.872 1.00 83.25 106 GLN A O 1
ATOM 810 N N . LEU A 1 107 ? -15.020 -3.770 10.991 1.00 86.00 107 LEU A N 1
ATOM 811 C CA . LEU A 1 107 ? -15.721 -2.519 11.301 1.00 86.00 107 LEU A CA 1
ATOM 812 C C . LEU A 1 107 ? -17.238 -2.722 11.404 1.00 86.00 107 LEU A C 1
ATOM 814 O O . LEU A 1 107 ? -17.858 -2.164 12.309 1.00 86.00 107 LEU A O 1
ATOM 818 N N . VAL A 1 108 ? -17.829 -3.563 10.548 1.00 84.31 108 VAL A N 1
ATOM 819 C CA . VAL A 1 108 ? -19.257 -3.926 10.635 1.00 84.31 108 VAL A CA 1
ATOM 820 C C . VAL A 1 108 ? -19.556 -4.678 11.936 1.00 84.31 108 VAL A C 1
ATOM 822 O O . VAL A 1 108 ? -20.521 -4.357 12.628 1.00 84.31 108 VA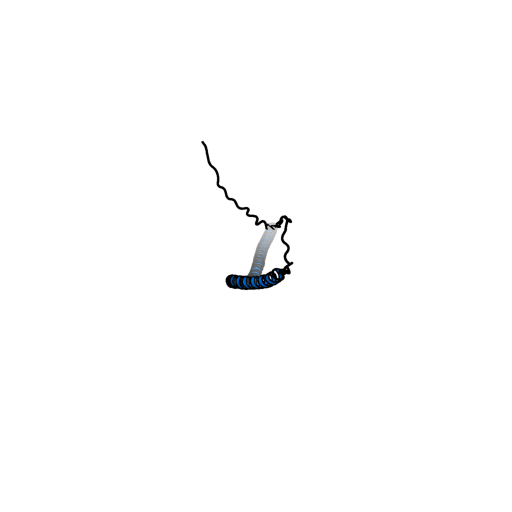L A O 1
ATOM 825 N N . LEU A 1 109 ? -18.702 -5.629 12.324 1.00 81.88 109 LEU A N 1
ATOM 826 C CA . LEU A 1 109 ? -18.860 -6.368 13.582 1.00 81.88 109 LEU A CA 1
ATOM 827 C C . LEU A 1 109 ? -18.681 -5.472 14.819 1.00 81.88 109 LEU A C 1
ATOM 829 O O . LEU A 1 109 ? -19.439 -5.586 15.783 1.00 81.88 109 LEU A O 1
ATOM 833 N N . VAL A 1 110 ? -17.708 -4.558 14.797 1.00 81.00 110 VAL A N 1
ATOM 834 C CA . VAL A 1 110 ? -17.485 -3.583 15.878 1.00 81.00 110 VAL A CA 1
ATOM 835 C C . VAL A 1 110 ? -18.646 -2.590 15.970 1.00 81.00 110 VAL A C 1
ATOM 837 O O . VAL A 1 110 ? -19.039 -2.216 17.074 1.00 81.00 110 VAL A O 1
ATOM 840 N N . ASN A 1 111 ? -19.256 -2.204 14.848 1.00 80.31 111 ASN A N 1
ATOM 841 C CA . ASN A 1 111 ? -20.463 -1.378 14.847 1.00 80.31 111 ASN A CA 1
ATOM 842 C C . ASN A 1 111 ? -21.639 -2.079 15.555 1.00 80.31 111 ASN A C 1
ATOM 844 O O . ASN A 1 111 ? -22.325 -1.463 16.368 1.00 80.31 111 ASN A O 1
ATOM 848 N N . GLU A 1 112 ? -21.825 -3.385 15.350 1.00 77.06 112 GLU A N 1
ATOM 849 C CA . GLU A 1 112 ? -22.816 -4.175 16.103 1.00 77.06 112 GLU A CA 1
ATOM 850 C C . GLU A 1 112 ? -22.492 -4.248 17.609 1.00 77.06 112 GLU A C 1
ATOM 852 O O . GLU A 1 112 ? -23.390 -4.242 18.453 1.00 77.06 112 GLU A O 1
ATOM 857 N N . GLN A 1 113 ? -21.210 -4.259 17.988 1.00 69.56 113 GLN A N 1
ATOM 858 C CA . GLN A 1 113 ? -20.805 -4.147 19.397 1.00 69.56 113 GLN A CA 1
ATOM 859 C C . GLN A 1 113 ? -21.054 -2.744 19.969 1.00 69.56 113 GLN A C 1
ATOM 861 O O . GLN A 1 113 ? -21.452 -2.618 21.127 1.00 69.56 113 GLN A O 1
ATOM 866 N N . PHE A 1 114 ? -20.915 -1.687 19.168 1.00 66.62 114 PHE A N 1
ATOM 867 C CA . PHE A 1 114 ? -21.308 -0.329 19.554 1.00 66.62 114 PHE A CA 1
ATOM 868 C C . PHE A 1 114 ? -22.825 -0.231 19.818 1.00 66.62 114 PHE A C 1
ATOM 870 O O . PHE A 1 114 ? -23.250 0.419 20.775 1.00 66.62 114 PHE A O 1
ATOM 877 N N . VAL A 1 115 ? -23.645 -0.994 19.084 1.00 61.16 115 VAL A N 1
ATOM 878 C CA . VAL A 1 115 ? -25.085 -1.175 19.366 1.00 61.16 115 VAL A CA 1
ATOM 879 C C . VAL A 1 115 ? -25.344 -1.917 20.698 1.00 61.16 115 VAL A C 1
ATOM 881 O O . VAL A 1 115 ? -26.434 -1.822 21.260 1.00 61.16 115 VAL A O 1
ATOM 884 N N . GLN A 1 116 ? -24.368 -2.616 21.288 1.00 68.38 116 GLN A N 1
ATOM 885 C CA . GLN A 1 116 ? -24.500 -3.177 22.646 1.00 68.38 116 GLN A CA 1
ATOM 886 C C . GLN A 1 116 ? -24.198 -2.151 23.748 1.00 68.38 116 GLN A C 1
ATOM 888 O O . GLN A 1 116 ? -24.775 -2.235 24.833 1.00 68.38 116 GLN A O 1
ATOM 893 N N . VAL A 1 117 ? -23.354 -1.150 23.474 1.00 74.12 117 VAL A N 1
ATOM 894 C CA . VAL A 1 117 ? -23.095 -0.041 24.410 1.00 74.12 117 VAL A CA 1
ATOM 895 C C . VAL A 1 117 ? -24.357 0.805 24.604 1.00 74.12 117 VAL A C 1
ATOM 897 O O . VAL A 1 117 ? -24.687 1.155 25.736 1.00 74.12 117 VAL A O 1
ATOM 900 N N . SER A 1 118 ? -25.136 1.036 23.541 1.00 70.69 118 SER A N 1
ATOM 901 C CA . SER A 1 118 ? -26.449 1.692 23.662 1.00 70.69 118 SER A CA 1
ATOM 902 C C . SER A 1 118 ? -27.460 0.849 24.456 1.00 70.69 118 SER A C 1
ATOM 904 O O . SER A 1 118 ? -28.253 1.390 25.230 1.00 70.69 118 SER A O 1
ATOM 906 N N . LYS A 1 119 ? -27.398 -0.489 24.362 1.00 75.56 119 LYS A N 1
ATOM 907 C CA . LYS A 1 119 ? -28.198 -1.382 25.222 1.00 75.56 119 LYS A CA 1
ATOM 908 C C . LYS A 1 119 ? -27.798 -1.268 26.699 1.00 75.56 119 LYS A C 1
ATOM 910 O O . LYS A 1 119 ? -28.687 -1.207 27.547 1.00 75.56 119 LYS A O 1
ATOM 915 N N . LEU A 1 120 ? -26.504 -1.172 27.019 1.00 83.06 120 LEU A N 1
ATOM 916 C CA . LEU A 1 120 ? -26.032 -0.932 28.394 1.00 83.06 120 LEU A CA 1
ATOM 917 C C . LEU A 1 120 ? -26.527 0.404 28.964 1.00 83.06 120 LEU A C 1
ATOM 919 O O . LEU A 1 120 ? -26.888 0.471 30.140 1.00 83.06 120 LEU A O 1
ATOM 923 N N . GLU A 1 121 ? -26.595 1.448 28.140 1.00 82.44 121 GLU A N 1
ATOM 924 C CA . GLU A 1 121 ? -27.138 2.747 28.546 1.00 82.44 121 GLU A CA 1
ATOM 925 C C . GLU A 1 121 ? -28.632 2.652 28.895 1.00 82.44 121 GLU A C 1
ATOM 927 O O . GLU A 1 121 ? -29.056 3.126 29.954 1.00 82.44 121 GLU A O 1
ATOM 932 N N . SER A 1 122 ? -29.423 1.960 28.066 1.00 82.81 122 SER A N 1
ATOM 933 C CA . SER A 1 122 ? -30.850 1.739 28.343 1.00 82.81 122 SER A CA 1
ATOM 934 C C . SER A 1 122 ? -31.086 0.927 29.624 1.00 82.81 122 SER A C 1
ATOM 936 O O . SER A 1 122 ? -31.917 1.315 30.446 1.00 82.81 122 SER A O 1
ATOM 938 N N . PHE A 1 123 ? -30.278 -0.114 29.858 1.00 92.00 123 PHE A N 1
ATOM 939 C CA . PHE A 1 123 ? -30.326 -0.928 31.073 1.00 92.00 123 PHE A CA 1
ATOM 940 C C . PHE A 1 123 ? -29.953 -0.125 32.327 1.00 92.00 123 PHE A C 1
ATOM 942 O O . PHE A 1 123 ? -30.622 -0.221 33.355 1.00 92.00 123 PHE A O 1
ATOM 949 N N . SER A 1 124 ? -28.924 0.727 32.248 1.00 92.50 124 SER A N 1
ATOM 950 C CA . SER A 1 124 ? -28.590 1.658 33.335 1.00 92.50 124 SER A CA 1
ATOM 951 C C . SER A 1 124 ? -29.752 2.613 33.637 1.00 92.50 124 SER A C 1
ATOM 953 O O . SER A 1 124 ? -30.035 2.904 34.802 1.00 92.50 124 SER A O 1
ATOM 955 N N . GLY A 1 125 ? -30.473 3.052 32.601 1.00 93.75 125 GLY A N 1
ATOM 956 C CA . GLY A 1 125 ? -31.712 3.815 32.736 1.00 93.75 125 GLY A CA 1
ATOM 957 C C . GLY A 1 125 ? -32.815 3.049 33.470 1.00 93.75 125 GLY A C 1
ATOM 958 O O . GLY A 1 125 ? -33.447 3.607 34.365 1.00 93.75 125 GLY A O 1
ATOM 959 N N . ASP A 1 126 ? -33.022 1.772 33.152 1.00 94.25 126 ASP A N 1
ATOM 960 C CA . ASP A 1 126 ? -34.029 0.928 33.812 1.00 94.25 126 ASP A CA 1
ATOM 961 C C . ASP A 1 126 ? -33.720 0.688 35.292 1.00 94.25 126 ASP A C 1
ATOM 963 O O . ASP A 1 126 ? -34.611 0.797 36.138 1.00 94.25 126 ASP A O 1
ATOM 967 N N . VAL A 1 127 ? -32.450 0.457 35.632 1.00 95.81 127 VAL A N 1
ATOM 968 C CA . VAL A 1 127 ? -32.011 0.334 37.031 1.00 95.81 127 VAL A CA 1
ATOM 969 C C . VAL A 1 127 ? -32.255 1.636 37.801 1.00 95.81 127 VAL A C 1
ATOM 971 O O . VAL A 1 127 ? -32.760 1.603 38.923 1.00 95.81 127 VAL A O 1
ATOM 974 N N 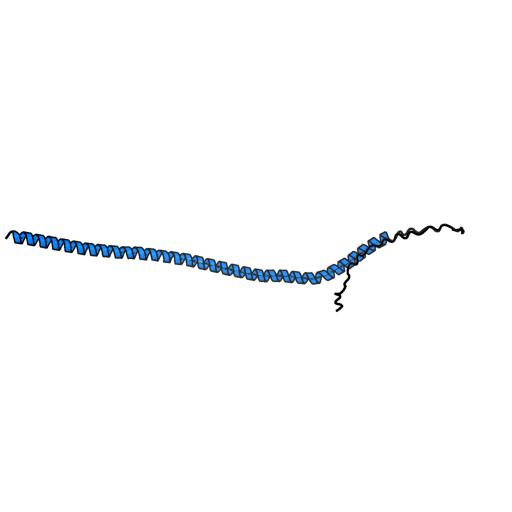. ARG A 1 128 ? -31.960 2.797 37.198 1.00 96.12 128 ARG A N 1
ATOM 975 C CA . ARG A 1 128 ? -32.251 4.107 37.810 1.00 96.12 128 ARG A CA 1
ATOM 976 C C . ARG A 1 128 ? -33.748 4.300 38.064 1.00 96.12 128 ARG A C 1
ATOM 978 O O . ARG A 1 128 ? -34.115 4.722 39.155 1.00 96.12 128 ARG A O 1
ATOM 985 N N . ARG A 1 129 ? -34.610 3.909 37.118 1.00 95.94 129 ARG A N 1
ATOM 986 C CA . ARG A 1 129 ? -36.078 3.974 37.280 1.00 95.94 129 ARG A CA 1
ATOM 987 C C . ARG A 1 129 ? -36.572 3.136 38.458 1.00 95.94 129 ARG A C 1
ATOM 989 O O . ARG A 1 129 ? -37.454 3.581 39.189 1.00 95.94 129 ARG A O 1
ATOM 996 N N . GLN A 1 130 ? -36.011 1.942 38.658 1.00 95.75 130 GLN A N 1
ATOM 997 C CA . GLN A 1 130 ? -36.343 1.113 39.822 1.00 95.75 130 GLN A CA 1
ATOM 998 C C . GLN A 1 130 ? -35.902 1.770 41.135 1.00 95.75 130 GLN A C 1
ATOM 1000 O O . GLN A 1 130 ? -36.643 1.734 42.115 1.00 95.75 130 GLN A O 1
ATOM 1005 N N . LEU A 1 131 ? -34.734 2.417 41.144 1.00 96.12 131 LEU A N 1
ATOM 1006 C CA . LEU A 1 131 ? -34.228 3.153 42.305 1.00 96.12 131 LEU A CA 1
ATOM 1007 C C . LEU A 1 131 ? -35.135 4.336 42.679 1.00 96.12 131 LEU A C 1
ATOM 1009 O O . LEU A 1 131 ? -35.455 4.519 43.855 1.00 96.12 131 LEU A O 1
ATOM 1013 N N . ASP A 1 132 ? -35.602 5.093 41.683 1.00 97.56 132 ASP A N 1
ATOM 1014 C CA . ASP A 1 132 ? -36.531 6.211 41.885 1.00 97.56 132 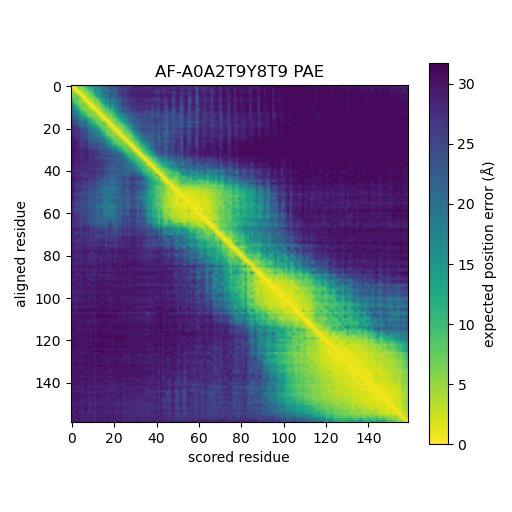ASP A CA 1
ATOM 1015 C C . ASP A 1 132 ? -37.890 5.738 42.421 1.00 97.56 132 ASP A C 1
ATOM 1017 O O . ASP A 1 132 ? -38.482 6.386 43.289 1.00 97.56 132 ASP A O 1
ATOM 1021 N N . LEU A 1 133 ? -38.371 4.584 41.948 1.00 97.38 133 LEU A N 1
ATOM 1022 C CA . LEU A 1 133 ? -39.594 3.947 42.443 1.00 97.38 133 LEU A CA 1
ATOM 1023 C C . LEU A 1 133 ? -39.476 3.551 43.915 1.00 97.38 133 LEU A C 1
ATOM 1025 O O . LEU A 1 133 ? -40.317 3.950 44.718 1.00 97.38 133 LEU A O 1
ATOM 1029 N N . ILE A 1 134 ? -38.408 2.840 44.282 1.00 97.12 134 ILE A N 1
ATOM 1030 C CA . ILE A 1 134 ? -38.152 2.436 45.673 1.00 97.12 134 ILE A CA 1
ATOM 1031 C C . ILE A 1 134 ? -38.066 3.669 46.579 1.00 97.12 134 ILE A C 1
ATOM 1033 O O . ILE A 1 134 ? -38.638 3.700 47.670 1.00 97.12 134 ILE A O 1
ATOM 1037 N N . ASN A 1 135 ? -37.384 4.721 46.121 1.00 97.31 135 ASN A N 1
ATOM 1038 C CA . ASN A 1 135 ? -37.294 5.965 46.875 1.00 97.31 135 ASN A CA 1
ATOM 1039 C C . ASN A 1 135 ? -38.673 6.623 47.064 1.00 97.31 135 ASN A C 1
ATOM 1041 O O . ASN A 1 135 ? -38.975 7.138 48.143 1.00 97.31 135 ASN A O 1
ATOM 1045 N N . LYS A 1 136 ? -39.544 6.568 46.050 1.00 97.38 136 LYS A N 1
ATOM 1046 C CA . LYS A 1 136 ? -40.923 7.061 46.146 1.00 97.38 136 LYS A CA 1
ATOM 1047 C C . LYS A 1 136 ? -41.751 6.259 47.152 1.00 97.38 136 LYS A C 1
ATOM 1049 O O . LYS A 1 136 ? -42.423 6.870 47.978 1.00 97.38 136 LYS A O 1
ATOM 1054 N N . GLU A 1 137 ? -41.664 4.932 47.133 1.00 95.62 137 GLU A N 1
ATOM 1055 C CA . GLU A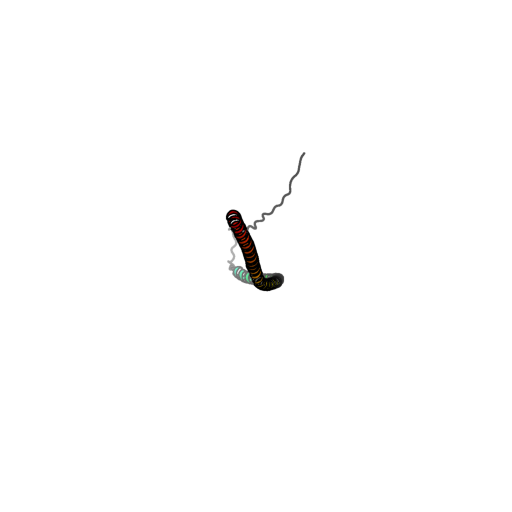 1 137 ? -42.359 4.059 48.094 1.00 95.62 137 GLU A CA 1
ATOM 1056 C C . GLU A 1 137 ? -41.899 4.322 49.537 1.00 95.62 137 GLU A C 1
ATOM 1058 O O . GLU A 1 137 ? -42.708 4.377 50.471 1.00 95.62 137 GLU A O 1
ATOM 1063 N N . TYR A 1 138 ? -40.601 4.571 49.727 1.00 96.25 138 TYR A N 1
ATOM 1064 C CA . TYR A 1 138 ? -40.052 4.951 51.026 1.00 96.25 138 TYR A CA 1
ATOM 1065 C C . TYR A 1 138 ? -40.606 6.296 51.521 1.00 96.25 138 TYR A C 1
ATOM 1067 O O . TYR A 1 138 ? -41.020 6.420 52.681 1.00 96.25 138 TYR A O 1
ATOM 1075 N N . LEU A 1 139 ? -40.651 7.306 50.645 1.00 97.25 139 LEU A N 1
ATOM 1076 C CA . LEU A 1 139 ? -41.218 8.621 50.961 1.00 97.25 139 LEU A CA 1
ATOM 1077 C C . LEU A 1 139 ? -42.723 8.544 51.245 1.00 97.25 139 LEU A C 1
ATOM 1079 O O . LEU A 1 139 ? -43.211 9.190 52.176 1.00 97.25 139 LEU A O 1
ATOM 1083 N N . GLU A 1 140 ? -43.454 7.728 50.489 1.00 96.75 140 GLU A N 1
ATOM 1084 C CA . GLU A 1 140 ? -44.884 7.505 50.684 1.00 96.75 140 GLU A CA 1
ATOM 1085 C C . GLU A 1 140 ? -45.157 6.881 52.055 1.00 96.75 140 GLU A C 1
ATOM 1087 O O . GLU A 1 140 ? -45.949 7.425 52.829 1.00 96.75 140 GLU A O 1
ATOM 1092 N N . THR A 1 141 ? -44.409 5.837 52.418 1.00 97.25 141 THR A N 1
ATOM 1093 C CA . THR A 1 141 ? -44.514 5.170 53.725 1.00 97.25 141 THR A CA 1
ATOM 1094 C C . THR A 1 141 ? -44.259 6.136 54.886 1.00 97.25 141 THR A C 1
ATOM 1096 O O . THR A 1 141 ? -45.028 6.173 55.850 1.00 97.25 141 THR A O 1
ATOM 1099 N N . LYS A 1 142 ? -43.228 6.988 54.790 1.00 97.31 142 LYS A N 1
ATOM 1100 C CA . LYS A 1 142 ? -42.964 8.030 55.801 1.00 97.31 142 LYS A CA 1
ATOM 1101 C C . LYS A 1 142 ? -44.088 9.056 55.902 1.00 97.31 142 LYS A C 1
ATOM 1103 O O . LYS A 1 142 ? -44.441 9.474 57.004 1.00 97.31 142 LYS A O 1
ATOM 1108 N N . SER A 1 143 ? -44.661 9.456 54.769 1.00 96.38 143 SER A N 1
ATOM 1109 C CA . SER A 1 143 ? -45.787 10.392 54.763 1.00 96.38 143 SER A CA 1
ATOM 1110 C C . SER A 1 143 ? -47.020 9.803 55.461 1.00 96.38 143 SER A C 1
ATOM 1112 O O . SER A 1 143 ? -47.723 10.522 56.171 1.00 96.38 143 SER A O 1
ATOM 1114 N N . LEU A 1 144 ? -47.260 8.493 55.309 1.00 97.12 144 LEU A N 1
ATOM 1115 C CA . LEU A 1 144 ? -48.342 7.784 55.995 1.00 97.12 144 LEU A CA 1
ATOM 1116 C C . LEU A 1 144 ? -48.099 7.718 57.504 1.00 97.12 144 LEU A C 1
ATOM 1118 O O . LEU A 1 144 ? -49.024 7.986 58.269 1.00 97.12 144 LEU A O 1
ATOM 1122 N N . LEU A 1 145 ? -46.863 7.440 57.930 1.00 96.69 145 LEU A N 1
ATOM 1123 C CA . LEU A 1 145 ? -46.482 7.454 59.345 1.00 96.69 145 LEU A CA 1
ATOM 1124 C C . LEU A 1 145 ? -46.768 8.822 59.980 1.00 96.69 145 LEU A C 1
ATOM 1126 O O . LEU A 1 145 ? -47.488 8.900 60.971 1.00 96.69 145 LEU A O 1
ATOM 1130 N N . SER A 1 146 ? -46.294 9.904 59.357 1.00 95.69 146 SER A N 1
ATOM 1131 C CA . SER A 1 146 ? -46.504 11.264 59.869 1.00 95.69 146 SER A CA 1
ATOM 1132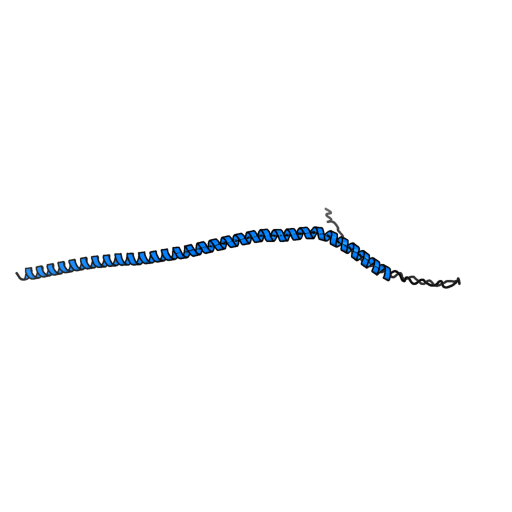 C C . SER A 1 146 ? -47.990 11.647 59.924 1.00 95.69 146 SER A C 1
ATOM 1134 O O . SER A 1 146 ? -48.443 12.296 60.869 1.00 95.69 146 SER A O 1
ATOM 1136 N N . LYS A 1 147 ? -48.794 11.204 58.947 1.00 96.69 147 LYS A N 1
ATOM 1137 C CA . LYS A 1 147 ? -50.255 11.377 58.994 1.00 96.69 147 LYS A CA 1
ATOM 1138 C C . LYS A 1 147 ? -50.866 10.654 60.194 1.00 96.69 147 LYS A C 1
ATOM 1140 O O . LYS A 1 147 ? -51.711 11.241 60.863 1.00 96.69 147 LYS A O 1
ATOM 1145 N N . LEU A 1 148 ? -50.460 9.415 60.472 1.00 96.81 148 LEU A N 1
ATOM 1146 C CA . LEU A 1 148 ? -50.958 8.653 61.621 1.00 96.81 148 LEU A CA 1
ATOM 1147 C C . LEU A 1 148 ? -50.537 9.277 62.956 1.00 96.81 148 LEU A C 1
ATOM 1149 O O . LEU A 1 148 ? -51.373 9.391 63.849 1.00 96.81 148 LEU A O 1
ATOM 1153 N N . GLU A 1 149 ? -49.291 9.737 63.081 1.00 94.94 149 GLU A N 1
ATOM 1154 C CA . GLU A 1 149 ? -48.806 10.446 64.275 1.00 94.94 149 GLU A CA 1
ATOM 1155 C C . GLU A 1 149 ? -49.645 11.700 64.563 1.00 94.94 149 GLU A C 1
ATOM 1157 O O . GLU A 1 149 ? -50.116 11.887 65.686 1.00 94.94 149 GLU A O 1
ATOM 1162 N N . ASN A 1 150 ? -49.937 12.510 63.540 1.00 94.81 150 ASN A N 1
ATOM 1163 C CA . ASN A 1 150 ? -50.801 13.685 63.685 1.00 94.81 150 ASN A CA 1
ATOM 1164 C C . ASN A 1 150 ? -52.243 13.313 64.079 1.00 94.81 150 ASN A C 1
ATOM 1166 O O . ASN A 1 150 ? -52.853 13.988 64.907 1.00 94.81 150 ASN A O 1
ATOM 1170 N N . GLN A 1 151 ? -52.793 12.227 63.523 1.00 95.25 151 GLN A N 1
ATOM 1171 C CA . GLN A 1 151 ? -54.127 11.724 63.889 1.00 95.25 151 GLN A CA 1
ATOM 1172 C C . GLN A 1 151 ? -54.183 11.254 65.351 1.00 95.25 151 GLN A C 1
ATOM 1174 O O . GLN A 1 151 ? -55.192 11.462 66.030 1.00 95.25 151 GLN A O 1
ATOM 1179 N N . LEU A 1 152 ? -53.106 10.645 65.857 1.00 93.38 152 LEU A N 1
ATOM 1180 C CA . LEU A 1 152 ? -52.992 10.252 67.263 1.00 93.38 152 LEU A CA 1
ATOM 1181 C C . LEU A 1 152 ? -52.876 11.469 68.187 1.00 93.38 152 LEU A C 1
ATOM 1183 O O . LEU A 1 152 ? -53.559 11.504 69.210 1.00 93.38 152 LEU A O 1
ATOM 1187 N N . ALA A 1 153 ? -52.087 12.480 67.812 1.00 93.25 153 ALA A N 1
ATOM 1188 C CA . ALA A 1 153 ? -51.966 13.721 68.579 1.00 93.25 153 ALA A CA 1
ATOM 1189 C C . ALA A 1 153 ? -53.318 14.448 68.715 1.00 93.25 153 ALA A C 1
ATOM 1191 O O . ALA A 1 153 ? -53.685 14.871 69.809 1.00 93.25 153 ALA A O 1
ATOM 1192 N N . LEU A 1 154 ? -54.105 14.516 67.633 1.00 90.88 154 LEU A N 1
ATOM 1193 C CA . LEU A 1 154 ? -55.449 15.106 67.661 1.00 90.88 154 LEU A CA 1
ATOM 1194 C C . LEU A 1 154 ? -56.415 14.330 68.567 1.00 90.88 154 LEU A C 1
ATOM 1196 O O . LEU A 1 154 ? -57.177 14.948 69.309 1.00 90.88 154 LEU A O 1
ATOM 1200 N N . LYS A 1 155 ? -56.368 12.989 68.553 1.00 91.44 155 LYS A N 1
ATOM 1201 C CA . LYS A 1 155 ? -57.171 12.169 69.477 1.00 91.44 155 LYS A CA 1
ATOM 1202 C C . LYS A 1 155 ? -56.756 12.368 70.935 1.00 91.44 155 LYS A C 1
ATOM 1204 O O . LYS A 1 155 ? -57.633 12.450 71.790 1.00 91.44 155 LYS A O 1
ATOM 1209 N N . ALA A 1 156 ? -55.457 12.485 71.214 1.00 88.19 156 ALA A N 1
ATOM 1210 C CA . ALA A 1 156 ? -54.937 12.698 72.564 1.00 88.19 156 ALA A CA 1
ATOM 1211 C C . ALA A 1 156 ? -55.318 14.068 73.155 1.00 88.19 156 ALA A C 1
ATOM 1213 O O . ALA A 1 156 ? -55.486 14.161 74.361 1.00 88.19 156 ALA A O 1
ATOM 1214 N N . SER A 1 157 ? -55.493 15.109 72.332 1.00 81.81 157 SER A N 1
ATOM 1215 C CA . SER A 1 157 ? -55.991 16.420 72.788 1.00 81.81 157 SER A CA 1
ATOM 1216 C C . SER A 1 157 ? -57.518 16.512 72.927 1.0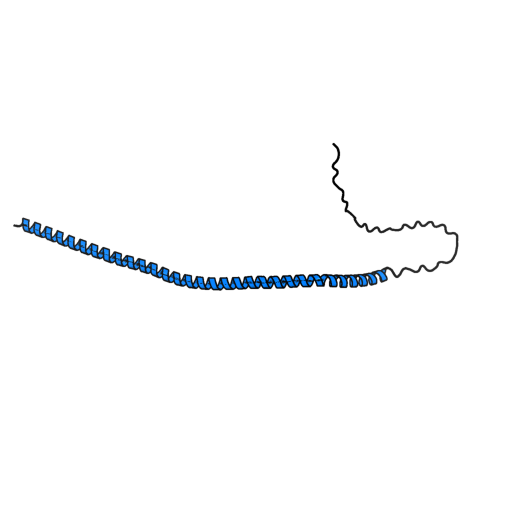0 81.81 157 SER A C 1
ATOM 1218 O O . SER A 1 157 ? -58.010 17.519 73.428 1.00 81.81 157 SER A O 1
ATOM 1220 N N . SER A 1 158 ? -58.272 15.511 72.454 1.00 76.75 158 SER A N 1
ATOM 1221 C CA . SER A 1 158 ? -59.744 15.453 72.570 1.00 76.75 158 SER A CA 1
ATOM 1222 C C . SER A 1 158 ? -60.254 14.651 73.778 1.00 76.75 158 SER A C 1
ATOM 1224 O O . SER A 1 158 ? -61.464 14.598 74.002 1.00 76.75 158 SER A O 1
ATOM 1226 N N . LEU A 1 159 ? -59.335 14.022 74.518 1.00 57.72 159 LEU A N 1
ATOM 1227 C CA . LEU A 1 159 ? -59.539 13.357 75.810 1.00 57.72 159 LEU A CA 1
ATOM 1228 C C . LEU A 1 159 ? -59.057 14.276 76.937 1.00 57.72 159 LEU A C 1
ATOM 1230 O O . LEU A 1 159 ? -59.695 14.238 78.011 1.00 57.72 159 LEU A O 1
#

Sequence (159 aa):
MSFGAASRLALCRTSHFSTRAALRTAEKTTLKLTTPKPAKRPVGGFRGGVFGFILGAAVTGTYGLYHLVEQYEASNALVLSSVNELEKSTVQIRDYIERIDALEAQLVLVNEQFVQVSKLESFSGDVRRQLDLINKEYLETKSLLSKLENQLALKASSL